Protein AF-A0A954BK83-F1 (afdb_monomer_lite)

Secondary structure (DSSP, 8-state):
---HHHHHHHHHHHTTTS-HHHHHHHHHHHIIIIIS--TTTTTTS-GGG-GGGS---HHHHHHHHHHHHHHH--

Structure (mmCIF, N/CA/C/O backbone):
data_AF-A0A954BK83-F1
#
_entry.id   AF-A0A954BK83-F1
#
loop_
_atom_site.group_PDB
_atom_site.id
_atom_site.type_symbol
_atom_site.label_atom_id
_atom_site.label_alt_id
_atom_site.label_comp_id
_atom_site.label_asym_id
_atom_site.label_entity_id
_atom_site.label_seq_id
_atom_site.pdbx_PDB_ins_code
_atom_site.Cartn_x
_atom_site.Cartn_y
_atom_site.Cartn_z
_atom_site.occupancy
_atom_site.B_iso_or_equiv
_atom_site.auth_seq_id
_atom_site.auth_comp_id
_atom_site.auth_asym_id
_atom_site.auth_atom_id
_atom_site.pdbx_PDB_model_num
ATOM 1 N N . LEU A 1 1 ? 7.571 7.779 8.858 1.00 66.31 1 LEU A N 1
ATOM 2 C CA . LEU A 1 1 ? 7.965 6.913 7.722 1.00 66.31 1 LEU A CA 1
ATOM 3 C C . LEU A 1 1 ? 6.781 6.440 6.882 1.00 66.31 1 LEU A C 1
ATOM 5 O O . LEU A 1 1 ? 6.981 6.188 5.710 1.00 66.31 1 LEU A O 1
ATOM 9 N N . ILE A 1 2 ? 5.557 6.345 7.411 1.00 73.00 2 ILE A N 1
ATOM 10 C CA . ILE A 1 2 ? 4.382 6.094 6.561 1.00 73.00 2 ILE A CA 1
ATOM 11 C C . ILE A 1 2 ? 3.768 7.446 6.205 1.00 73.00 2 ILE A C 1
ATOM 13 O O . ILE A 1 2 ? 3.183 8.095 7.068 1.00 73.00 2 ILE A O 1
ATOM 17 N N . THR A 1 3 ? 3.974 7.899 4.970 1.00 87.19 3 THR A N 1
ATOM 18 C CA . THR A 1 3 ? 3.380 9.128 4.426 1.00 87.19 3 THR A CA 1
ATOM 19 C C . THR A 1 3 ? 2.883 8.862 3.005 1.00 87.19 3 THR A C 1
ATOM 21 O O . THR A 1 3 ? 3.484 8.036 2.313 1.00 87.19 3 THR A O 1
ATOM 24 N N . PRO A 1 4 ? 1.838 9.565 2.528 1.00 90.25 4 PRO A N 1
ATOM 25 C CA . PRO A 1 4 ? 1.354 9.414 1.153 1.00 90.25 4 PRO A CA 1
ATOM 26 C C . PRO A 1 4 ? 2.458 9.586 0.102 1.00 90.25 4 PRO A C 1
ATOM 28 O O . PRO A 1 4 ? 2.510 8.844 -0.875 1.00 90.25 4 PRO A O 1
ATOM 31 N N . THR A 1 5 ? 3.399 10.506 0.337 1.00 93.25 5 THR A N 1
ATOM 32 C CA . THR A 1 5 ? 4.564 10.710 -0.531 1.00 93.25 5 THR A CA 1
ATOM 33 C C . THR A 1 5 ? 5.439 9.462 -0.629 1.00 93.25 5 THR A C 1
ATOM 35 O O . THR A 1 5 ? 5.835 9.093 -1.729 1.00 93.25 5 THR A O 1
ATOM 38 N N . LEU A 1 6 ? 5.731 8.788 0.488 1.00 90.06 6 LEU A N 1
ATOM 39 C CA . LEU A 1 6 ? 6.550 7.573 0.471 1.00 90.06 6 LEU A CA 1
ATOM 40 C C . LEU A 1 6 ? 5.812 6.395 -0.179 1.00 90.06 6 LEU A C 1
ATOM 42 O O . LEU A 1 6 ? 6.436 5.640 -0.922 1.00 90.06 6 LEU A O 1
ATOM 46 N N . THR A 1 7 ? 4.491 6.288 0.005 1.00 91.44 7 THR A N 1
ATOM 47 C CA . THR A 1 7 ? 3.655 5.327 -0.734 1.00 91.44 7 THR A CA 1
ATOM 48 C C . THR A 1 7 ? 3.751 5.559 -2.242 1.00 91.44 7 THR A C 1
ATOM 50 O O . THR A 1 7 ? 4.002 4.619 -2.995 1.00 91.44 7 THR A O 1
ATOM 53 N N . LEU A 1 8 ? 3.619 6.815 -2.685 1.00 93.06 8 LEU A N 1
ATOM 54 C CA . LEU A 1 8 ? 3.726 7.175 -4.097 1.00 93.06 8 LEU A CA 1
ATOM 55 C C . LEU A 1 8 ? 5.121 6.875 -4.656 1.00 93.06 8 LEU A C 1
ATOM 57 O O . LEU A 1 8 ? 5.226 6.298 -5.733 1.00 93.06 8 LEU A O 1
ATOM 61 N N . MET A 1 9 ? 6.189 7.232 -3.937 1.00 93.06 9 MET A N 1
ATOM 62 C CA . MET A 1 9 ? 7.557 6.942 -4.379 1.00 93.06 9 MET A CA 1
ATOM 63 C C . MET A 1 9 ? 7.793 5.437 -4.525 1.00 93.06 9 MET A C 1
ATOM 65 O O . MET A 1 9 ? 8.365 5.007 -5.524 1.00 93.06 9 MET A O 1
ATOM 69 N N . HIS A 1 10 ? 7.310 4.624 -3.581 1.00 91.19 10 HIS A N 1
ATOM 70 C CA . HIS A 1 10 ? 7.434 3.173 -3.685 1.00 91.19 10 HIS A CA 1
ATOM 71 C C . HIS A 1 10 ? 6.655 2.617 -4.886 1.00 91.19 10 HIS A C 1
ATOM 73 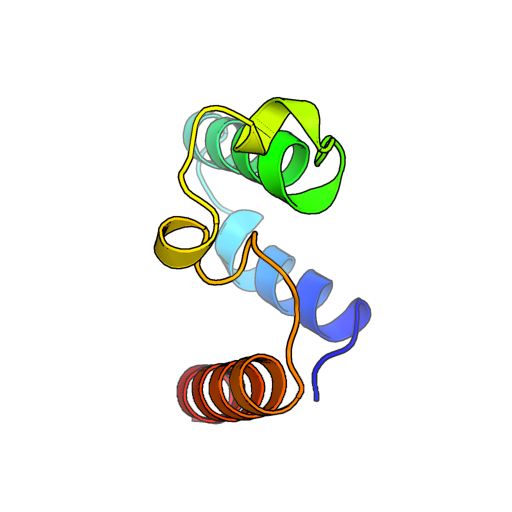O O . HIS A 1 10 ? 7.209 1.830 -5.647 1.00 91.19 10 HIS A O 1
ATOM 79 N N . ALA A 1 11 ? 5.421 3.079 -5.113 1.00 92.94 11 ALA A N 1
ATOM 80 C CA . ALA A 1 11 ? 4.621 2.683 -6.272 1.00 92.94 11 ALA A CA 1
ATOM 81 C C . ALA A 1 11 ? 5.259 3.108 -7.607 1.00 92.94 11 ALA A C 1
ATOM 83 O O . ALA A 1 11 ? 5.205 2.365 -8.584 1.00 92.94 11 ALA A O 1
ATOM 84 N N . LEU A 1 12 ? 5.902 4.279 -7.662 1.00 94.31 12 LEU A N 1
ATOM 85 C CA . LEU A 1 12 ? 6.643 4.712 -8.847 1.00 94.31 12 LEU A CA 1
ATOM 86 C C . LEU A 1 12 ? 7.850 3.812 -9.134 1.00 94.31 12 LEU A C 1
ATOM 88 O O . LEU A 1 12 ? 8.137 3.576 -10.300 1.00 94.31 12 LEU A O 1
ATOM 92 N N . LEU A 1 13 ? 8.529 3.305 -8.102 1.00 93.25 13 LEU A N 1
ATOM 93 C CA . LEU A 1 13 ? 9.671 2.399 -8.260 1.00 93.25 13 LEU A CA 1
ATOM 94 C C . LEU A 1 13 ? 9.260 0.965 -8.614 1.00 93.25 13 LEU A C 1
ATOM 96 O O . LEU A 1 13 ? 10.015 0.278 -9.292 1.00 93.25 13 LEU A O 1
ATOM 100 N N . SER A 1 14 ? 8.099 0.496 -8.147 1.00 92.50 14 SER A N 1
ATOM 101 C CA . SER A 1 14 ? 7.683 -0.901 -8.318 1.00 92.50 14 SER A CA 1
ATOM 102 C C . SER A 1 14 ? 6.670 -1.125 -9.440 1.00 92.50 14 SER A C 1
ATOM 104 O O . SER A 1 14 ? 6.741 -2.149 -10.108 1.00 92.50 14 SER A O 1
ATOM 106 N N . LEU A 1 15 ? 5.740 -0.193 -9.676 1.00 94.62 15 LEU A N 1
ATOM 107 C CA . LEU A 1 15 ? 4.605 -0.400 -10.58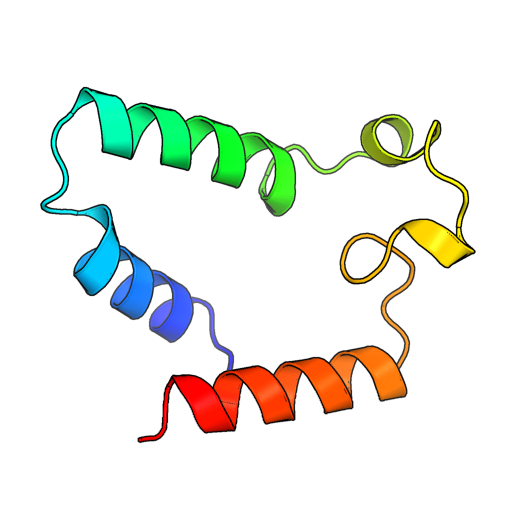7 1.00 94.62 15 LEU A CA 1
ATOM 108 C C . LEU A 1 15 ? 4.731 0.357 -11.912 1.00 94.62 15 LEU A C 1
ATOM 110 O O . LEU A 1 15 ? 4.142 -0.053 -12.915 1.00 94.62 15 LEU A O 1
ATOM 114 N N . ARG A 1 16 ? 5.452 1.487 -11.940 1.00 92.81 16 ARG A N 1
ATOM 115 C CA . ARG A 1 16 ? 5.456 2.393 -13.103 1.00 92.81 16 ARG A CA 1
ATOM 116 C C . ARG A 1 16 ? 5.925 1.696 -14.377 1.00 92.81 16 ARG A C 1
ATOM 118 O O . ARG A 1 16 ? 5.257 1.831 -15.404 1.00 92.81 16 ARG A O 1
ATOM 125 N N . ASP A 1 17 ? 7.004 0.927 -14.282 1.00 93.81 17 ASP A N 1
ATOM 126 C CA . ASP A 1 17 ? 7.691 0.328 -15.432 1.00 93.81 17 ASP A CA 1
ATOM 127 C C . ASP A 1 17 ? 7.205 -1.092 -15.771 1.00 93.81 17 ASP A C 1
ATOM 129 O O . ASP A 1 17 ? 7.722 -1.729 -16.687 1.00 93.81 17 ASP A O 1
ATOM 133 N N . MET A 1 18 ? 6.166 -1.580 -15.085 1.00 95.56 18 MET A N 1
ATOM 134 C CA . MET A 1 18 ? 5.539 -2.864 -15.403 1.00 95.56 18 MET A CA 1
ATOM 135 C C . MET A 1 18 ? 4.898 -2.866 -16.808 1.00 95.56 18 MET A C 1
ATOM 137 O O . MET A 1 18 ? 4.458 -1.814 -17.309 1.00 95.56 18 MET A O 1
ATOM 141 N N . PRO A 1 19 ? 4.756 -4.044 -17.448 1.00 97.12 19 PRO A N 1
ATOM 142 C CA . PRO A 1 19 ? 3.927 -4.199 -18.638 1.00 97.12 19 PRO A CA 1
ATOM 143 C C . PRO A 1 19 ? 2.522 -3.628 -18.422 1.00 97.12 19 PRO A C 1
ATOM 145 O O . PRO A 1 19 ? 1.964 -3.696 -17.327 1.00 9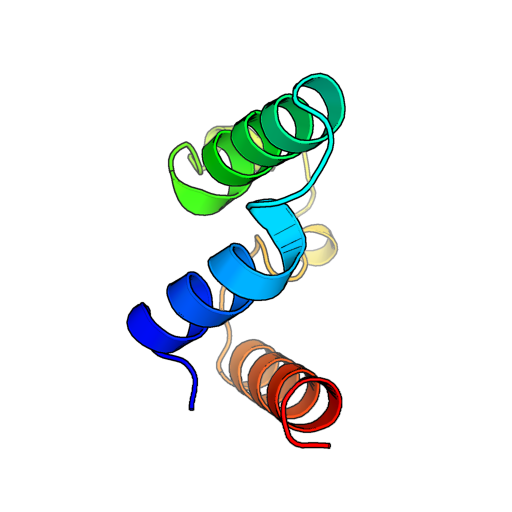7.12 19 PRO A O 1
ATOM 148 N N . ARG A 1 20 ? 1.923 -3.062 -19.480 1.00 93.94 20 ARG A N 1
ATOM 149 C CA . ARG A 1 20 ? 0.605 -2.400 -19.393 1.00 93.94 20 ARG A CA 1
ATOM 150 C C . ARG A 1 20 ? -0.457 -3.275 -18.724 1.00 93.94 20 ARG A C 1
ATOM 152 O O . ARG A 1 20 ? -1.111 -2.792 -17.810 1.00 93.94 20 ARG A O 1
ATOM 159 N N . GLY A 1 21 ? -0.563 -4.542 -19.131 1.00 95.31 21 GLY A N 1
ATOM 160 C CA . GLY A 1 21 ? -1.548 -5.471 -18.572 1.00 95.31 21 GLY A CA 1
ATOM 161 C C . GLY A 1 21 ? -1.386 -5.695 -17.067 1.00 95.31 21 GLY A C 1
ATOM 162 O O . GLY A 1 21 ? -2.366 -5.620 -16.335 1.00 95.31 21 GLY A O 1
ATOM 163 N N . GLU A 1 22 ? -0.156 -5.889 -16.588 1.00 94.00 22 GLU A N 1
ATOM 164 C CA . GLU A 1 22 ? 0.125 -6.069 -15.156 1.00 94.00 22 GLU A CA 1
ATOM 165 C C . GLU A 1 22 ? -0.164 -4.793 -14.359 1.00 94.00 22 GLU A C 1
ATOM 167 O O . GLU A 1 22 ? -0.803 -4.833 -13.308 1.00 94.00 22 GLU A O 1
ATOM 172 N N . ARG A 1 23 ? 0.236 -3.628 -14.883 1.00 95.50 23 ARG A N 1
ATOM 173 C CA . ARG A 1 23 ? -0.053 -2.345 -14.229 1.00 95.50 23 ARG A CA 1
ATOM 174 C C . ARG A 1 23 ? -1.555 -2.069 -14.144 1.00 95.50 23 ARG A C 1
ATOM 176 O O . ARG A 1 23 ? -2.009 -1.486 -13.162 1.00 95.50 23 ARG A O 1
ATOM 183 N N . ASP A 1 24 ? -2.325 -2.468 -15.152 1.00 95.62 24 ASP A N 1
ATOM 184 C CA . ASP A 1 24 ? -3.778 -2.301 -15.147 1.00 95.62 24 ASP A CA 1
ATOM 185 C C . ASP A 1 24 ? -4.454 -3.225 -14.118 1.00 95.62 24 ASP A C 1
ATOM 187 O O . ASP A 1 24 ? -5.394 -2.793 -13.454 1.00 95.62 24 ASP A O 1
ATOM 191 N N . GLN A 1 25 ? -3.929 -4.435 -13.889 1.00 95.31 25 GLN A N 1
ATOM 192 C CA . GLN A 1 25 ? -4.381 -5.302 -12.790 1.00 95.31 25 GLN A CA 1
ATOM 193 C C . GLN A 1 25 ? -4.124 -4.658 -11.422 1.00 95.31 25 GLN A C 1
ATOM 195 O O . GLN A 1 25 ? -5.017 -4.624 -10.576 1.00 95.31 25 GLN A O 1
ATOM 200 N N . TRP A 1 26 ? -2.933 -4.087 -11.216 1.00 95.44 26 TRP A N 1
ATOM 201 C CA . TRP A 1 26 ? -2.628 -3.359 -9.984 1.00 95.44 26 TRP A CA 1
ATOM 202 C C . TRP A 1 26 ? -3.517 -2.131 -9.792 1.00 95.44 26 TRP A C 1
ATOM 204 O O . TRP A 1 26 ? -3.907 -1.864 -8.661 1.00 95.44 26 TRP A O 1
ATOM 214 N N . ARG A 1 27 ? -3.898 -1.419 -10.863 1.00 94.00 27 ARG A N 1
ATOM 215 C CA . ARG A 1 27 ? -4.862 -0.310 -10.758 1.00 94.00 27 ARG A CA 1
ATOM 216 C C . ARG A 1 27 ? -6.180 -0.780 -10.146 1.00 94.00 27 ARG A C 1
ATOM 218 O O . ARG A 1 27 ? -6.612 -0.186 -9.172 1.00 94.00 27 ARG A O 1
ATOM 225 N N . VAL A 1 28 ? -6.752 -1.875 -10.652 1.00 93.75 28 VAL A N 1
ATOM 226 C CA . VAL A 1 28 ? -8.012 -2.434 -10.128 1.00 93.75 28 VAL A CA 1
ATOM 227 C C . VAL A 1 28 ? -7.893 -2.798 -8.648 1.00 93.75 28 VAL A C 1
ATOM 229 O O . VAL A 1 28 ? -8.807 -2.529 -7.876 1.00 93.75 28 VAL A O 1
ATOM 232 N N . LEU A 1 29 ? -6.763 -3.375 -8.228 1.00 91.31 29 LEU A N 1
ATOM 233 C CA . LEU A 1 29 ? -6.536 -3.694 -6.816 1.00 91.31 29 LEU A CA 1
ATOM 234 C C . LEU A 1 29 ? -6.441 -2.434 -5.946 1.00 91.31 29 LEU A C 1
ATOM 236 O O . LEU A 1 29 ? -7.002 -2.407 -4.854 1.00 91.31 29 LEU A O 1
ATOM 240 N N . PHE A 1 30 ? -5.739 -1.397 -6.409 1.00 92.62 30 PHE A N 1
ATOM 241 C CA . PHE A 1 30 ? -5.639 -0.124 -5.689 1.00 92.62 30 PHE A CA 1
ATOM 242 C C . PHE A 1 30 ? -6.993 0.575 -5.591 1.00 92.62 30 PHE A C 1
ATOM 244 O O . PHE A 1 30 ? -7.347 1.036 -4.509 1.00 92.62 30 PHE A O 1
ATOM 251 N N . ASP A 1 31 ? -7.753 0.602 -6.685 1.00 91.12 31 ASP A N 1
ATOM 252 C CA . ASP A 1 31 ? -9.119 1.121 -6.700 1.00 91.12 31 ASP A CA 1
ATOM 253 C C . ASP A 1 31 ? -9.960 0.372 -5.666 1.00 91.12 31 ASP A C 1
ATOM 255 O O . ASP A 1 31 ? -10.446 0.989 -4.725 1.00 91.12 31 ASP A O 1
ATOM 259 N N . HIS A 1 32 ? -9.983 -0.961 -5.711 1.00 86.69 32 HIS A N 1
ATOM 260 C CA . HIS A 1 32 ? -10.774 -1.778 -4.791 1.00 86.69 32 HIS A CA 1
ATOM 261 C C . HIS A 1 32 ? -10.400 -1.627 -3.304 1.00 86.69 32 HIS A C 1
ATOM 263 O O . HIS A 1 32 ? -11.286 -1.549 -2.456 1.00 86.69 32 HIS A O 1
ATOM 269 N N . PHE A 1 33 ? -9.105 -1.613 -2.965 1.00 85.56 33 PHE A N 1
ATOM 270 C CA . PHE A 1 33 ? -8.653 -1.644 -1.566 1.00 85.56 33 PHE A CA 1
ATOM 271 C C . PHE A 1 33 ? -8.367 -0.271 -0.949 1.00 85.56 33 PHE A C 1
ATOM 273 O O . PHE A 1 33 ? -8.229 -0.191 0.269 1.00 85.56 33 PHE A O 1
ATOM 280 N N . ILE A 1 34 ? -8.205 0.789 -1.747 1.00 87.44 34 ILE A N 1
ATOM 281 C CA . ILE A 1 34 ? -7.823 2.120 -1.243 1.00 87.44 34 ILE A CA 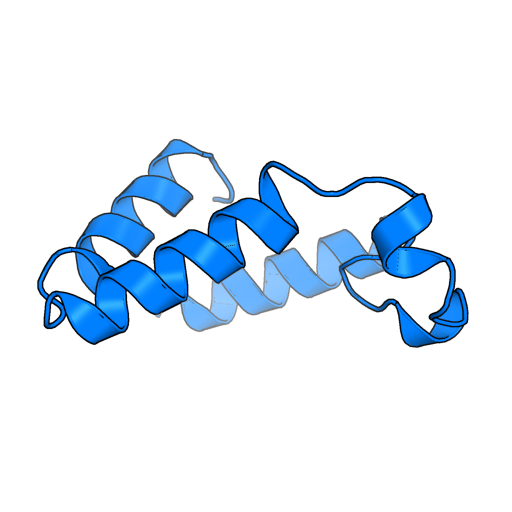1
ATOM 282 C C . ILE A 1 34 ? -8.882 3.177 -1.550 1.00 87.44 34 ILE A C 1
ATOM 284 O O . ILE A 1 34 ? -9.083 4.070 -0.728 1.00 87.44 34 ILE A O 1
ATOM 288 N N . PHE A 1 35 ? -9.533 3.107 -2.714 1.00 87.44 35 PHE A N 1
ATOM 289 C CA . PHE A 1 35 ? -10.417 4.175 -3.193 1.00 87.44 35 PHE A CA 1
ATOM 290 C C . PHE A 1 35 ? -11.908 3.806 -3.132 1.00 87.44 35 PHE A C 1
ATOM 292 O O . PHE A 1 35 ? -12.718 4.674 -2.819 1.00 87.44 35 PHE A O 1
ATOM 299 N N . ASP A 1 36 ? -12.245 2.530 -3.323 1.00 83.12 36 ASP A N 1
ATOM 300 C CA . ASP A 1 36 ? -13.609 1.984 -3.331 1.00 83.12 36 ASP A CA 1
ATOM 301 C C . ASP A 1 36 ? -13.932 1.163 -2.061 1.00 83.12 36 ASP A C 1
ATOM 303 O O . ASP A 1 36 ? -14.910 0.409 -2.032 1.00 83.12 36 ASP A O 1
ATOM 307 N N . GLU A 1 37 ? -13.127 1.274 -0.994 1.00 66.56 37 GLU A N 1
ATOM 308 C CA . GLU A 1 37 ? -13.383 0.556 0.263 1.00 66.56 37 GLU A CA 1
ATOM 309 C C . GLU A 1 37 ? -14.696 1.060 0.897 1.00 66.56 37 GLU A C 1
ATOM 311 O O . GLU A 1 37 ? -14.754 2.117 1.526 1.00 66.56 37 GLU A O 1
ATOM 316 N N . THR A 1 38 ? -15.768 0.287 0.724 1.00 64.06 38 THR A N 1
ATOM 317 C CA . THR A 1 38 ? -17.065 0.474 1.386 1.00 64.06 38 THR A CA 1
ATOM 318 C C . THR A 1 38 ? -17.275 -0.637 2.414 1.00 64.06 38 THR A C 1
ATOM 320 O O . THR A 1 38 ? -16.771 -1.751 2.247 1.00 64.06 38 THR A O 1
ATOM 323 N N . GLU A 1 39 ? -18.038 -0.375 3.483 1.00 62.28 39 GLU A N 1
ATOM 324 C CA . GLU A 1 39 ? -18.388 -1.408 4.477 1.00 62.28 39 GLU A CA 1
ATOM 325 C C . GLU A 1 39 ? -19.043 -2.652 3.837 1.00 62.28 39 GLU A C 1
ATOM 327 O O . GLU A 1 39 ? -18.893 -3.762 4.353 1.00 62.28 39 GLU A O 1
ATOM 332 N N . GLU A 1 40 ? -19.703 -2.497 2.683 1.00 66.38 40 GLU A N 1
ATOM 333 C CA . GLU A 1 40 ? -20.327 -3.585 1.918 1.00 66.38 40 GLU A CA 1
ATOM 334 C C . GLU A 1 40 ? -19.309 -4.567 1.325 1.00 66.38 40 GLU A C 1
ATOM 336 O O . GLU A 1 40 ? -19.547 -5.778 1.340 1.00 66.38 40 GLU A O 1
ATOM 341 N N . THR A 1 41 ? -18.142 -4.089 0.880 1.00 67.75 41 THR A N 1
ATOM 342 C CA . THR A 1 41 ? -17.090 -4.941 0.304 1.00 67.75 41 THR A CA 1
ATOM 343 C C . THR A 1 41 ? -16.616 -6.006 1.294 1.00 67.75 41 THR A C 1
ATOM 345 O O . THR A 1 41 ? -16.316 -7.133 0.905 1.00 67.75 41 THR A O 1
ATOM 348 N N . LEU A 1 42 ? -16.608 -5.692 2.591 1.00 73.75 42 LEU A N 1
ATOM 349 C CA . LEU A 1 42 ? -16.146 -6.591 3.652 1.00 73.75 42 LEU A CA 1
ATOM 350 C C . LEU A 1 42 ? -17.290 -7.290 4.395 1.00 73.75 42 LEU A C 1
ATOM 352 O O . LEU A 1 42 ? -17.031 -8.107 5.281 1.00 73.75 42 LEU A O 1
ATOM 356 N N . ALA A 1 43 ? -18.549 -7.001 4.052 1.00 76.25 43 ALA A N 1
ATOM 357 C CA . ALA A 1 43 ? -19.721 -7.509 4.765 1.00 76.25 43 ALA A CA 1
ATOM 358 C C . ALA A 1 43 ? -19.818 -9.045 4.747 1.00 76.25 43 ALA A C 1
ATOM 360 O O . ALA A 1 43 ? -20.298 -9.644 5.707 1.00 76.25 43 ALA A O 1
ATOM 361 N N . HIS A 1 44 ? -19.307 -9.685 3.692 1.00 80.38 44 HIS A N 1
ATOM 362 C CA . HIS A 1 44 ? -19.267 -11.142 3.557 1.00 80.38 44 HIS A CA 1
ATOM 363 C C . HIS A 1 44 ? -18.090 -11.807 4.299 1.00 80.38 44 HIS A C 1
ATOM 365 O O . HIS A 1 44 ? -18.043 -13.033 4.393 1.00 80.38 44 HIS A O 1
ATOM 371 N N . ILE A 1 45 ? -17.143 -11.021 4.825 1.00 80.62 45 ILE A N 1
ATOM 372 C CA . ILE A 1 45 ? -15.970 -11.507 5.558 1.00 80.62 45 ILE A CA 1
ATOM 373 C C . ILE A 1 45 ? -16.221 -11.322 7.065 1.00 80.62 45 ILE A C 1
ATOM 375 O O . ILE A 1 45 ? -16.497 -10.193 7.494 1.00 80.62 45 ILE A O 1
ATOM 379 N N . PRO A 1 46 ? -16.106 -12.382 7.890 1.00 83.75 46 PRO A N 1
ATOM 38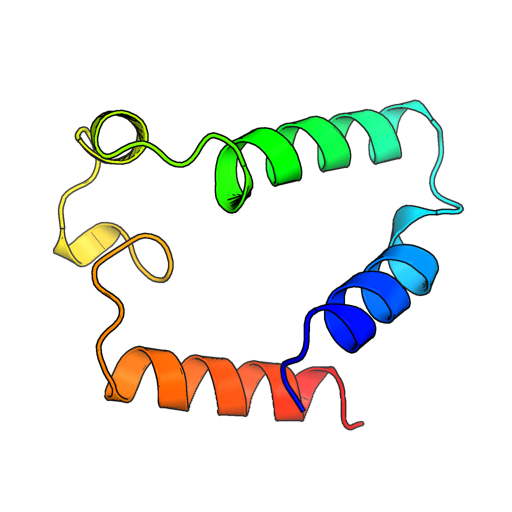0 C CA . PRO A 1 46 ? -16.205 -12.277 9.346 1.00 83.75 46 PRO A CA 1
ATOM 381 C C . PRO A 1 46 ? -15.226 -11.235 9.920 1.00 83.75 46 PRO A C 1
ATOM 383 O O . PRO A 1 46 ? -14.098 -11.157 9.431 1.00 83.75 46 PRO A O 1
ATOM 386 N N . PRO A 1 47 ? -15.608 -10.427 10.931 1.00 80.50 47 PRO A N 1
ATOM 387 C CA . PRO A 1 47 ? -14.778 -9.326 11.437 1.00 80.50 47 PRO A CA 1
ATOM 388 C C . PRO A 1 47 ? -13.352 -9.724 11.844 1.00 80.50 47 PRO A C 1
ATOM 390 O O . PRO A 1 47 ? -12.401 -8.997 11.567 1.00 80.50 47 PRO A O 1
ATOM 393 N N . ASP A 1 48 ? -13.204 -10.898 12.448 1.00 80.25 48 ASP A N 1
ATOM 394 C CA . ASP A 1 48 ? -11.943 -11.506 12.878 1.00 80.25 48 ASP A CA 1
ATOM 395 C C . ASP A 1 48 ? -11.052 -11.964 11.709 1.00 80.25 48 ASP A C 1
ATOM 397 O O . ASP A 1 48 ? -9.830 -12.024 11.848 1.00 80.25 48 ASP A O 1
ATOM 401 N N . ALA A 1 49 ? -11.636 -12.216 10.535 1.00 79.75 49 ALA A N 1
ATOM 402 C CA . ALA A 1 49 ? -10.930 -12.630 9.325 1.00 79.75 49 ALA A CA 1
ATOM 403 C C . ALA A 1 49 ? -10.553 -11.466 8.385 1.00 79.75 49 ALA A C 1
ATOM 405 O O . ALA A 1 49 ? -9.836 -11.677 7.407 1.00 79.75 49 ALA A O 1
ATOM 406 N N . ARG A 1 50 ? -10.994 -10.228 8.661 1.00 81.50 50 ARG A N 1
ATOM 407 C CA . ARG A 1 50 ? -10.749 -9.061 7.781 1.00 81.50 50 ARG A CA 1
ATOM 408 C C . ARG A 1 50 ? -9.300 -8.561 7.792 1.00 81.50 50 ARG A C 1
ATOM 410 O O . ARG A 1 50 ? -8.886 -7.849 6.877 1.00 81.50 50 ARG A O 1
ATOM 417 N N . GLY A 1 51 ? -8.513 -8.914 8.809 1.00 81.62 51 GLY A N 1
ATOM 418 C CA . GLY A 1 51 ? -7.104 -8.524 8.906 1.00 81.62 51 GLY A CA 1
ATOM 419 C C . GLY A 1 51 ? -6.901 -7.004 8.830 1.00 81.62 51 GLY A C 1
ATOM 420 O O . GLY A 1 51 ? -7.523 -6.253 9.573 1.00 81.62 51 GLY A O 1
ATOM 421 N N . VAL A 1 52 ? 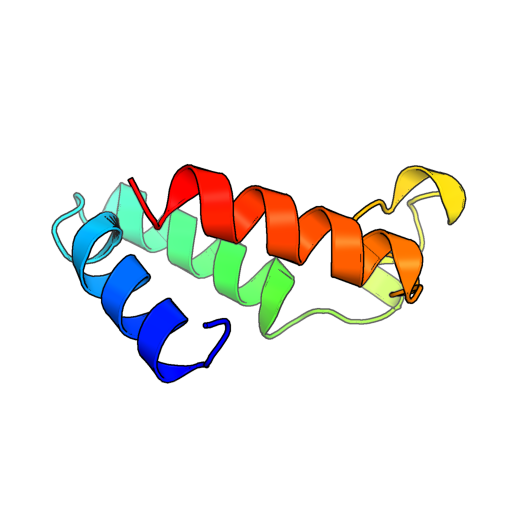-6.034 -6.539 7.921 1.00 82.56 52 VAL A N 1
ATOM 422 C CA . VAL A 1 52 ? -5.718 -5.102 7.733 1.00 82.56 52 VAL A CA 1
ATOM 423 C C . VAL A 1 52 ? -6.889 -4.266 7.197 1.00 82.56 52 VAL A C 1
ATOM 425 O O . VAL A 1 52 ? -6.912 -3.050 7.394 1.00 82.56 52 VAL A O 1
ATOM 428 N N . LEU A 1 53 ? -7.857 -4.918 6.550 1.00 81.62 53 LEU A N 1
ATOM 429 C CA . LEU A 1 53 ? -9.083 -4.297 6.042 1.00 81.62 53 LEU A CA 1
ATOM 430 C C . LEU A 1 53 ? -10.148 -4.168 7.148 1.00 81.62 53 LEU A C 1
ATOM 432 O O . LEU A 1 53 ? -11.133 -3.460 6.998 1.00 81.62 53 LEU A O 1
ATOM 436 N N . GLY A 1 54 ? -9.955 -4.844 8.286 1.00 79.00 54 GLY A N 1
ATOM 437 C CA . GLY A 1 54 ? -10.836 -4.745 9.445 1.00 79.00 54 GLY A CA 1
ATOM 438 C C . GLY A 1 54 ? -10.627 -3.471 10.267 1.00 79.00 54 GLY A C 1
ATOM 439 O O . GLY A 1 54 ? -9.985 -2.503 9.845 1.00 79.00 54 GLY A O 1
ATOM 440 N N . GLU A 1 55 ? -11.161 -3.484 11.489 1.00 81.44 55 GLU A N 1
ATOM 441 C CA . GLU A 1 55 ? -10.985 -2.385 12.436 1.00 81.44 55 GLU A CA 1
ATOM 442 C C . GLU A 1 55 ? -9.496 -2.159 12.749 1.00 81.44 55 GLU A C 1
ATOM 444 O O . GLU A 1 55 ? -8.751 -3.069 13.123 1.00 81.44 55 GLU A O 1
ATOM 449 N N . LYS A 1 56 ? -9.048 -0.912 12.595 1.00 82.06 56 LYS A N 1
ATOM 450 C CA . LYS A 1 56 ? -7.639 -0.535 12.738 1.00 82.06 56 LYS A CA 1
ATOM 451 C C . LYS A 1 56 ? -7.304 -0.291 14.209 1.00 82.06 56 LYS A C 1
ATOM 453 O O . LYS A 1 56 ? -7.238 0.850 14.660 1.00 82.06 56 LYS A O 1
ATOM 458 N N . THR A 1 57 ? -7.068 -1.368 14.956 1.00 87.56 57 THR A N 1
ATOM 459 C CA . THR A 1 57 ? -6.651 -1.277 16.364 1.00 87.56 57 THR A CA 1
ATOM 460 C C . THR A 1 57 ? -5.226 -0.713 16.505 1.00 87.56 57 THR A C 1
ATOM 462 O O . THR A 1 57 ? -4.401 -0.861 15.591 1.00 87.56 57 THR A O 1
ATOM 465 N N . PRO A 1 58 ? -4.878 -0.087 17.647 1.00 89.75 58 PRO A N 1
ATOM 466 C CA . PRO A 1 58 ? -3.524 0.420 17.885 1.00 89.75 58 PRO A CA 1
ATOM 467 C C . PRO A 1 58 ? -2.428 -0.643 17.715 1.00 89.75 58 PRO A C 1
ATOM 469 O O . PRO A 1 58 ? -1.389 -0.362 17.112 1.00 89.75 58 PRO A O 1
ATOM 472 N N . ASP A 1 59 ? -2.677 -1.871 18.179 1.00 90.25 59 ASP A N 1
ATOM 473 C CA . ASP A 1 59 ? -1.723 -2.983 18.095 1.00 90.25 59 ASP A CA 1
ATOM 474 C C . ASP A 1 59 ? -1.519 -3.475 16.660 1.00 90.25 59 ASP A C 1
ATOM 476 O O . ASP A 1 59 ? -0.382 -3.738 16.241 1.00 90.25 59 ASP A O 1
ATOM 480 N N . LEU A 1 60 ? -2.601 -3.544 15.875 1.00 87.38 60 LEU A N 1
ATOM 481 C CA . LEU A 1 60 ? -2.538 -3.863 14.451 1.00 87.38 60 LEU A CA 1
ATOM 482 C C . LEU A 1 60 ? -1.718 -2.805 13.706 1.00 87.38 60 LEU A C 1
ATOM 484 O O . LEU A 1 60 ? -0.776 -3.139 12.985 1.00 87.38 60 LEU A O 1
ATOM 488 N N . LEU A 1 61 ? -2.002 -1.521 13.940 1.00 89.31 61 LEU A N 1
ATOM 489 C CA . LEU A 1 61 ? -1.265 -0.413 13.330 1.00 89.31 61 LEU A CA 1
ATOM 490 C C . LEU A 1 61 ? 0.219 -0.418 13.719 1.00 89.31 61 LEU A C 1
ATOM 492 O O . LEU A 1 61 ? 1.081 -0.176 12.871 1.00 89.31 61 LEU A O 1
ATOM 496 N N . ALA A 1 62 ? 0.542 -0.703 14.982 1.00 90.62 62 ALA A N 1
ATOM 497 C CA . ALA A 1 62 ? 1.923 -0.820 15.441 1.00 90.62 62 ALA A CA 1
ATOM 498 C C . ALA A 1 62 ? 2.651 -1.989 14.758 1.00 90.62 62 ALA A C 1
ATOM 500 O O . ALA A 1 62 ? 3.798 -1.841 14.330 1.00 90.62 62 ALA A O 1
ATOM 501 N N . SER A 1 63 ? 1.979 -3.130 14.605 1.00 89.69 63 SER A N 1
ATOM 502 C CA . SER A 1 63 ? 2.529 -4.316 13.942 1.00 89.69 63 SER A CA 1
ATOM 503 C C . SER A 1 63 ? 2.775 -4.083 12.451 1.00 89.69 63 SER A C 1
ATOM 505 O O . SER A 1 63 ? 3.860 -4.389 11.956 1.00 89.69 63 SER A O 1
ATOM 507 N N . LEU A 1 64 ? 1.830 -3.446 11.751 1.00 89.38 64 LEU A N 1
ATOM 508 C CA . LEU A 1 64 ? 1.978 -3.064 10.343 1.00 89.38 64 LEU A CA 1
ATOM 509 C C . LEU A 1 64 ? 3.116 -2.059 10.134 1.00 89.38 64 LEU A C 1
ATOM 511 O O . LEU A 1 64 ? 3.903 -2.200 9.201 1.00 89.38 64 LEU A O 1
ATOM 515 N N . ARG A 1 65 ? 3.259 -1.074 11.030 1.00 88.56 65 ARG A N 1
ATOM 516 C CA . ARG A 1 65 ? 4.379 -0.120 10.994 1.00 88.56 65 ARG A CA 1
ATOM 517 C C . ARG A 1 65 ? 5.729 -0.815 11.116 1.00 88.56 65 ARG A C 1
ATOM 519 O O . ARG A 1 65 ? 6.628 -0.491 10.345 1.00 88.56 65 ARG A O 1
ATOM 526 N N . ARG A 1 66 ? 5.869 -1.771 12.042 1.00 90.56 66 ARG A N 1
ATOM 527 C CA . ARG A 1 66 ? 7.103 -2.562 12.189 1.00 90.56 66 ARG A CA 1
ATOM 528 C C . ARG A 1 66 ? 7.397 -3.381 10.935 1.00 90.56 66 ARG A C 1
ATOM 530 O O . ARG A 1 66 ? 8.528 -3.356 10.464 1.00 90.56 66 ARG A O 1
ATOM 537 N N . LEU A 1 67 ? 6.379 -4.036 10.372 1.00 89.00 67 LEU A N 1
ATOM 538 C CA . LEU A 1 67 ? 6.507 -4.823 9.144 1.00 89.00 67 LEU A CA 1
ATOM 539 C C . LEU A 1 67 ? 6.978 -3.974 7.955 1.00 89.00 67 LEU A C 1
ATOM 541 O O . LEU A 1 67 ? 7.862 -4.382 7.205 1.00 89.00 67 LEU A O 1
ATOM 545 N N . LEU A 1 68 ? 6.391 -2.790 7.773 1.00 87.69 68 LEU A N 1
ATOM 546 C CA . LEU A 1 68 ? 6.777 -1.884 6.694 1.00 87.69 68 LEU A CA 1
ATOM 547 C C . LEU A 1 68 ? 8.183 -1.324 6.915 1.00 87.69 68 LEU A C 1
ATOM 549 O O . LEU A 1 68 ? 8.972 -1.294 5.976 1.00 87.69 68 LEU A O 1
ATOM 553 N N . ALA A 1 69 ? 8.527 -0.946 8.149 1.00 87.38 69 ALA A N 1
ATOM 554 C CA . ALA A 1 69 ? 9.871 -0.479 8.477 1.00 87.38 69 ALA A CA 1
ATOM 555 C C . ALA A 1 69 ? 10.939 -1.551 8.198 1.00 87.38 69 ALA A C 1
ATOM 557 O O . ALA A 1 69 ? 11.977 -1.224 7.635 1.00 87.38 69 ALA A O 1
ATOM 558 N N . SER A 1 70 ? 10.674 -2.827 8.506 1.00 87.94 70 SER A N 1
ATOM 559 C CA . SER A 1 70 ? 11.631 -3.910 8.241 1.00 87.94 70 SER A CA 1
ATOM 560 C C . SER A 1 70 ? 11.775 -4.254 6.758 1.00 87.94 70 SER A C 1
ATOM 562 O O . SER A 1 70 ? 12.810 -4.771 6.360 1.00 87.94 70 SER A O 1
ATOM 564 N N . ARG A 1 71 ? 10.737 -4.026 5.941 1.00 83.94 71 ARG A N 1
ATOM 565 C CA . ARG A 1 71 ? 10.758 -4.360 4.506 1.00 83.94 71 ARG A CA 1
ATOM 566 C C . ARG A 1 71 ? 11.211 -3.215 3.604 1.00 83.94 71 ARG A C 1
ATOM 568 O O . ARG A 1 71 ? 11.670 -3.485 2.503 1.00 83.94 71 ARG A O 1
ATOM 575 N N . LEU A 1 72 ? 11.055 -1.967 4.048 1.00 78.69 72 LEU A N 1
ATOM 576 C CA . LEU A 1 72 ? 11.392 -0.769 3.268 1.00 78.69 72 LEU A CA 1
ATOM 577 C C . LEU A 1 72 ? 12.636 -0.029 3.783 1.00 78.69 72 LEU A C 1
ATOM 579 O O . LEU A 1 72 ? 13.123 0.858 3.094 1.00 78.69 72 LEU A O 1
ATOM 583 N N . GLY A 1 73 ? 13.110 -0.338 4.994 1.00 67.81 73 GLY A N 1
ATOM 584 C CA . GLY A 1 73 ? 14.270 0.299 5.631 1.00 67.81 73 GLY A CA 1
ATOM 585 C C . GLY A 1 73 ? 15.542 -0.553 5.639 1.00 67.81 73 GLY A C 1
ATOM 586 O O . GLY A 1 73 ? 16.398 -0.311 6.488 1.00 67.81 73 GLY A O 1
ATOM 587 N N . GLY A 1 74 ? 15.618 -1.564 4.767 1.00 52.16 74 GLY A N 1
ATOM 588 C CA . GLY A 1 74 ? 16.845 -2.320 4.495 1.00 52.16 74 GLY A CA 1
ATOM 589 C C . GLY A 1 74 ? 17.760 -1.591 3.525 1.00 52.16 74 GLY A C 1
ATOM 590 O O . GLY A 1 74 ? 17.223 -0.874 2.651 1.00 52.16 74 GLY A O 1
#

Sequence (74 aa):
LITPTLTLMHALLSLRDMPRGERDQWRVLFDHFIFDETEETLAHIPPDARGVLGEKTPDLLASLRRLLASRLGG

Radius of gyration: 14.48 Å; chains: 1; bounding box: 37×23×38 Å

Foldseek 3Di:
DDDPVVVVVVCCVPQVPDDPVVNVVVVVVCCDQPVVLDPVVCVPPDQVRCQPSHDDDPVSVVVVVVVCCVVVVD

pLDDT: mean 85.59, std 9.43, range [52.16, 97.12]